Protein AF-A0A2D4K6F0-F1 (afdb_monomer_lite)

Structure (mmCIF, N/CA/C/O backbone):
data_AF-A0A2D4K6F0-F1
#
_entry.id   AF-A0A2D4K6F0-F1
#
loop_
_atom_site.group_PDB
_atom_site.id
_atom_site.type_symbol
_atom_site.label_atom_id
_atom_site.label_alt_id
_atom_site.label_comp_id
_atom_site.label_asym_id
_atom_site.label_entity_id
_atom_site.label_seq_id
_atom_site.pdbx_PDB_ins_code
_atom_site.Cartn_x
_atom_site.Cartn_y
_atom_site.Cartn_z
_atom_site.occupancy
_atom_site.B_iso_or_equiv
_atom_site.auth_seq_id
_atom_site.auth_comp_id
_atom_site.auth_asym_id
_atom_site.auth_atom_id
_atom_site.pdbx_PDB_model_num
ATOM 1 N N . VAL A 1 1 ? 2.162 -0.860 9.919 1.00 92.50 1 VAL A N 1
ATOM 2 C CA . VAL A 1 1 ? 1.356 0.345 10.203 1.00 92.50 1 VAL A CA 1
ATOM 3 C C . VAL A 1 1 ? 1.528 0.659 11.670 1.00 92.50 1 VAL A C 1
ATOM 5 O O . VAL A 1 1 ? 1.716 -0.270 12.451 1.00 92.50 1 VAL A O 1
ATOM 8 N N . TRP A 1 2 ? 1.630 1.941 11.990 1.00 92.88 2 TRP A N 1
ATOM 9 C CA . TRP A 1 2 ? 1.910 2.408 13.336 1.00 92.88 2 TRP A CA 1
ATOM 10 C C . TRP A 1 2 ? 0.929 3.509 13.682 1.00 92.88 2 TRP A C 1
ATOM 12 O O . TRP A 1 2 ? 0.743 4.424 12.878 1.00 92.88 2 TRP A O 1
ATOM 22 N N . ASP A 1 3 ? 0.401 3.441 14.893 1.00 90.69 3 ASP A N 1
ATOM 23 C CA . ASP A 1 3 ? -0.512 4.434 15.431 1.00 90.69 3 ASP A CA 1
ATOM 24 C C . ASP A 1 3 ? 0.196 5.166 16.564 1.00 90.69 3 ASP A C 1
ATOM 26 O O . ASP A 1 3 ? 1.014 4.590 17.290 1.00 90.69 3 ASP A O 1
ATOM 30 N N . LYS A 1 4 ? -0.099 6.456 16.699 1.00 92.31 4 LYS A N 1
ATOM 31 C CA . LYS A 1 4 ? 0.453 7.286 17.763 1.00 92.31 4 LYS A CA 1
ATOM 32 C C . LYS A 1 4 ? -0.571 7.391 18.889 1.00 92.31 4 LYS A C 1
ATOM 34 O O . LYS A 1 4 ? -1.659 7.917 18.670 1.00 92.31 4 LYS A O 1
ATOM 39 N N . GLY A 1 5 ? -0.219 6.887 20.068 1.00 90.44 5 GLY A N 1
ATOM 40 C CA . GLY A 1 5 ? -1.046 6.968 21.268 1.00 90.44 5 GLY A CA 1
ATOM 41 C C . GLY A 1 5 ? -1.174 8.398 21.800 1.00 90.44 5 GLY A C 1
ATOM 42 O O . GLY A 1 5 ? -0.407 9.292 21.434 1.00 90.44 5 GLY A O 1
ATOM 43 N N . GLU A 1 6 ? -2.126 8.614 22.710 1.00 92.25 6 GLU A N 1
ATOM 44 C CA . GLU A 1 6 ? -2.353 9.918 23.361 1.00 92.25 6 GLU A CA 1
ATOM 45 C C . GLU A 1 6 ? -1.139 10.393 24.174 1.00 92.25 6 GLU A C 1
ATOM 47 O O . GLU A 1 6 ? -0.868 11.588 24.265 1.00 92.25 6 GLU A O 1
ATOM 52 N N . ASN A 1 7 ? -0.358 9.450 24.708 1.00 93.38 7 ASN A N 1
ATOM 53 C CA . ASN A 1 7 ? 0.916 9.698 25.388 1.00 93.38 7 ASN A CA 1
ATOM 54 C C . ASN A 1 7 ? 2.061 10.083 24.425 1.00 93.38 7 ASN A C 1
ATOM 56 O O . ASN A 1 7 ? 3.162 10.405 24.867 1.00 93.38 7 ASN A O 1
ATOM 60 N N . GLY A 1 8 ? 1.814 10.049 23.114 1.00 94.50 8 GLY A N 1
ATOM 61 C CA . GLY A 1 8 ? 2.782 10.344 22.066 1.00 94.50 8 GLY A CA 1
ATOM 62 C C . GLY A 1 8 ? 3.673 9.171 21.659 1.00 94.50 8 GLY A C 1
ATOM 63 O O . GLY A 1 8 ? 4.510 9.353 20.770 1.00 94.50 8 GLY A O 1
ATOM 64 N N . GLU A 1 9 ? 3.494 7.993 22.256 1.00 95.06 9 GLU A N 1
ATOM 65 C CA . GLU A 1 9 ? 4.235 6.783 21.904 1.00 95.06 9 GLU A CA 1
ATOM 66 C C . GLU A 1 9 ? 3.696 6.149 20.618 1.00 95.06 9 GLU A C 1
ATOM 68 O O . GLU A 1 9 ? 2.516 6.259 20.286 1.00 95.06 9 GLU A O 1
ATOM 73 N N . TRP A 1 10 ? 4.579 5.487 19.870 1.00 93.75 10 TRP A N 1
ATOM 74 C CA . TRP A 1 10 ? 4.216 4.772 18.650 1.00 93.75 10 TRP A CA 1
ATOM 75 C C . TRP A 1 10 ? 4.001 3.290 18.942 1.00 93.75 10 TRP A C 1
ATOM 77 O O . TRP A 1 10 ? 4.884 2.626 19.488 1.00 93.75 10 TRP A O 1
ATOM 87 N N . HIS A 1 11 ? 2.870 2.752 18.496 1.00 90.00 11 HIS A N 1
ATOM 88 C CA . HIS A 1 11 ? 2.538 1.336 18.620 1.00 90.00 11 HIS A CA 1
ATOM 89 C C . HIS A 1 11 ? 2.362 0.706 17.240 1.00 90.00 11 HIS A C 1
ATOM 91 O O . HIS A 1 11 ? 1.684 1.255 16.374 1.00 90.00 11 HIS A O 1
ATOM 97 N N . CYS A 1 12 ? 2.995 -0.447 17.019 1.00 90.00 12 CYS A N 1
ATOM 98 C CA . CYS A 1 12 ? 2.862 -1.182 15.765 1.00 90.00 12 CYS A CA 1
ATOM 99 C C . CYS A 1 12 ? 1.505 -1.886 15.742 1.00 90.00 12 CYS A C 1
ATOM 101 O O . CYS A 1 12 ? 1.319 -2.891 16.427 1.00 90.00 12 CYS A O 1
ATOM 103 N N . THR A 1 13 ? 0.578 -1.363 14.945 1.00 90.12 13 THR A N 1
ATOM 104 C CA . THR A 1 13 ? -0.788 -1.879 14.813 1.00 90.12 13 THR A CA 1
ATOM 105 C C . THR A 1 13 ? -0.918 -2.929 13.726 1.00 90.12 13 THR A C 1
ATOM 107 O O . THR A 1 13 ? -1.863 -3.699 13.734 1.00 90.12 13 THR A O 1
ATOM 110 N N . ALA A 1 14 ? 0.021 -3.036 12.788 1.00 90.38 14 ALA A N 1
ATOM 111 C CA . ALA A 1 14 ? 0.004 -4.145 11.837 1.00 90.38 14 ALA A CA 1
ATOM 112 C C . ALA A 1 14 ? 1.367 -4.371 11.183 1.00 90.38 14 ALA A C 1
ATOM 114 O O . ALA A 1 14 ? 2.050 -3.424 10.781 1.00 90.38 14 ALA A O 1
ATOM 115 N N . SER A 1 15 ? 1.730 -5.640 11.004 1.00 91.94 15 SER A N 1
ATOM 116 C CA . SER A 1 15 ? 2.907 -6.070 10.248 1.00 91.94 15 SER A CA 1
ATOM 117 C C . SER A 1 15 ? 2.572 -7.343 9.481 1.00 91.94 15 SER A C 1
ATOM 119 O O . SER A 1 15 ? 2.160 -8.337 10.074 1.00 91.94 15 SER A O 1
ATOM 121 N N . TRP A 1 16 ? 2.717 -7.315 8.157 1.00 93.31 16 TRP A N 1
ATOM 122 C CA . TRP A 1 16 ? 2.394 -8.458 7.310 1.00 93.31 16 TRP A CA 1
ATOM 123 C C . TRP A 1 16 ? 3.276 -8.510 6.064 1.00 93.31 16 TRP A C 1
ATOM 125 O O . TRP A 1 16 ? 3.876 -7.518 5.647 1.00 93.31 16 TRP A O 1
ATOM 135 N N . LYS A 1 17 ? 3.348 -9.695 5.450 1.00 94.00 17 LYS A N 1
ATOM 136 C CA . LYS A 1 17 ? 4.049 -9.904 4.181 1.00 94.00 17 LYS A CA 1
ATOM 137 C C . LYS A 1 17 ? 3.155 -9.465 3.021 1.00 94.00 17 LYS A C 1
ATOM 139 O O . LYS A 1 17 ? 2.100 -10.050 2.791 1.00 94.00 17 LYS A O 1
ATOM 144 N N . THR A 1 18 ? 3.591 -8.456 2.274 1.00 95.06 18 THR A N 1
ATOM 145 C CA . THR A 1 18 ? 2.814 -7.853 1.178 1.00 95.06 18 THR A CA 1
ATOM 146 C C . THR A 1 18 ? 3.160 -8.434 -0.197 1.00 95.06 18 THR A C 1
ATOM 148 O O . THR A 1 18 ? 2.258 -8.735 -0.983 1.00 95.06 18 THR A O 1
ATOM 151 N N . HIS A 1 19 ? 4.457 -8.617 -0.452 1.00 97.06 19 HIS A N 1
ATOM 152 C CA . HIS A 1 19 ? 5.061 -8.894 -1.758 1.00 97.06 19 HIS A CA 1
ATOM 153 C C . HIS A 1 19 ? 6.071 -10.054 -1.690 1.00 97.06 19 HIS A C 1
ATOM 155 O O . HIS A 1 19 ? 6.538 -10.429 -0.607 1.00 97.06 19 HIS A O 1
ATOM 161 N N . SER A 1 20 ? 6.416 -10.641 -2.842 1.00 96.62 20 SER A N 1
ATOM 162 C CA . SER A 1 20 ? 7.467 -11.674 -2.932 1.00 96.62 20 SER A CA 1
ATOM 163 C C . SER A 1 20 ? 8.868 -11.092 -3.135 1.00 96.62 20 SER A C 1
ATOM 165 O O . SER A 1 20 ? 9.849 -11.820 -3.013 1.00 96.62 20 SER A O 1
ATOM 167 N N . GLY A 1 21 ? 8.961 -9.795 -3.439 1.00 96.19 21 GLY A N 1
ATOM 168 C CA . GLY A 1 21 ? 10.207 -9.043 -3.570 1.00 96.19 21 GLY A CA 1
ATOM 169 C C . GLY A 1 21 ? 10.212 -7.769 -2.726 1.0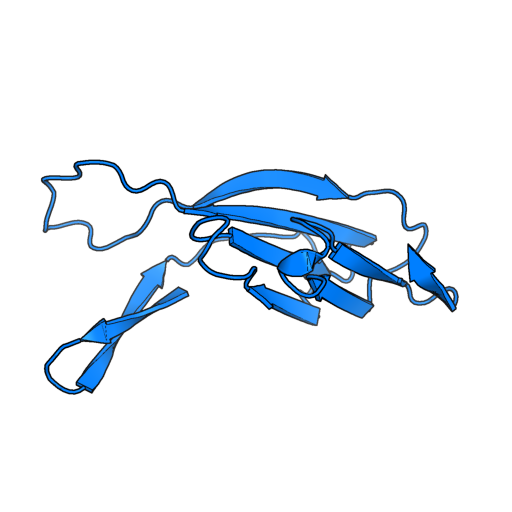0 96.19 21 GLY A C 1
ATOM 170 O O . GLY A 1 21 ? 9.211 -7.421 -2.093 1.00 96.19 21 GLY A O 1
ATOM 171 N N . SER A 1 22 ? 11.341 -7.059 -2.739 1.00 97.31 22 SER A N 1
ATOM 172 C CA . SER A 1 22 ? 11.526 -5.810 -1.993 1.00 97.31 22 SER A CA 1
ATOM 173 C C . SER A 1 22 ? 10.450 -4.781 -2.327 1.00 97.31 22 SER A C 1
ATOM 175 O O . SER A 1 22 ? 10.243 -4.449 -3.493 1.00 97.31 22 SER A O 1
ATOM 177 N N . VAL A 1 23 ? 9.791 -4.260 -1.294 1.00 97.81 23 VAL A N 1
ATOM 178 C CA . VAL A 1 23 ? 8.840 -3.151 -1.414 1.00 97.81 23 VAL A CA 1
ATOM 179 C C . VAL A 1 23 ? 9.630 -1.856 -1.544 1.00 97.81 23 VAL A C 1
ATOM 181 O O . VAL A 1 23 ? 10.502 -1.578 -0.722 1.00 97.81 23 VAL A O 1
ATOM 184 N N . TRP A 1 24 ? 9.344 -1.070 -2.574 1.00 96.62 24 TRP A N 1
ATOM 185 C CA . TRP A 1 24 ? 10.092 0.156 -2.865 1.00 96.62 24 TRP A CA 1
ATOM 186 C C . TRP A 1 24 ? 9.345 1.419 -2.455 1.00 96.62 24 TRP A C 1
ATOM 188 O O . TRP A 1 24 ? 9.965 2.392 -2.009 1.00 96.62 24 TRP A O 1
ATOM 198 N N . ARG A 1 25 ? 8.015 1.411 -2.569 1.00 98.00 25 ARG A N 1
ATOM 199 C CA . ARG A 1 25 ? 7.167 2.539 -2.179 1.00 98.00 25 ARG A CA 1
ATOM 200 C C . ARG A 1 25 ? 5.887 2.067 -1.518 1.00 98.00 25 ARG A C 1
ATOM 202 O O . ARG A 1 25 ? 5.360 0.999 -1.825 1.00 98.00 25 ARG A O 1
ATOM 209 N N . VAL A 1 26 ? 5.405 2.919 -0.621 1.00 98.00 26 VAL A N 1
ATOM 210 C CA . VAL A 1 26 ? 4.084 2.849 -0.005 1.00 98.00 26 VAL A CA 1
ATOM 211 C C . VAL A 1 26 ? 3.459 4.240 -0.035 1.00 98.00 26 VAL A C 1
ATOM 213 O O . VAL A 1 26 ? 4.170 5.245 0.046 1.00 98.00 26 VAL A O 1
ATOM 216 N N . THR A 1 27 ? 2.144 4.318 -0.179 1.00 98.25 27 THR A N 1
ATOM 217 C CA . THR A 1 27 ? 1.408 5.586 -0.204 1.00 98.25 27 THR A CA 1
ATOM 218 C C . THR A 1 27 ? 0.016 5.390 0.377 1.00 98.25 27 THR A C 1
ATOM 220 O O . THR A 1 27 ? -0.589 4.335 0.201 1.00 98.25 27 THR A O 1
ATOM 223 N N . TRP A 1 28 ? -0.474 6.399 1.087 1.00 98.00 28 TRP A N 1
ATOM 224 C CA . TRP A 1 28 ? -1.820 6.420 1.644 1.00 98.00 28 TRP A CA 1
ATOM 225 C C . TRP A 1 28 ? -2.759 7.152 0.697 1.00 98.00 28 TRP A C 1
ATOM 227 O O . TRP A 1 28 ? -2.380 8.173 0.115 1.00 98.00 28 TRP A O 1
ATOM 237 N N . ALA A 1 29 ? -3.975 6.637 0.551 1.00 98.12 29 ALA A N 1
ATOM 238 C CA . ALA A 1 29 ? -5.037 7.371 -0.113 1.00 98.12 29 ALA A CA 1
ATOM 239 C C . ALA A 1 29 ? -5.519 8.521 0.779 1.00 98.12 29 ALA A C 1
ATOM 241 O O . ALA A 1 29 ? -5.245 8.577 1.980 1.00 98.12 29 ALA A O 1
ATOM 242 N N . HIS A 1 30 ? -6.271 9.443 0.185 1.00 97.88 30 HIS A N 1
ATOM 243 C CA . HIS A 1 30 ? -6.946 10.465 0.969 1.00 97.88 30 HIS A CA 1
ATOM 244 C C . HIS A 1 30 ? -7.978 9.813 1.924 1.00 97.88 30 HIS A C 1
ATOM 246 O O . HIS A 1 30 ? -8.725 8.948 1.465 1.00 97.88 30 HIS A O 1
ATOM 252 N N . PRO A 1 31 ? -8.095 10.250 3.198 1.00 95.62 31 PRO A N 1
ATOM 253 C CA . PRO A 1 31 ? -8.960 9.607 4.203 1.00 95.62 31 PRO A CA 1
ATOM 254 C C . PRO A 1 31 ? -10.452 9.531 3.849 1.00 95.62 31 PRO A C 1
ATOM 256 O O . PRO A 1 31 ? -11.180 8.714 4.396 1.00 95.62 31 PRO A O 1
ATOM 259 N N . GLU A 1 32 ? -10.914 10.374 2.923 1.00 95.88 32 GLU A N 1
ATOM 260 C CA . GLU A 1 32 ? -12.286 10.349 2.383 1.00 95.88 32 GLU A CA 1
ATOM 261 C C . GLU A 1 32 ? -12.629 9.021 1.687 1.00 95.88 32 GLU A C 1
ATOM 263 O O . GLU A 1 32 ? -13.795 8.650 1.616 1.00 95.88 32 GLU A O 1
ATOM 268 N N . PHE A 1 33 ? -11.616 8.280 1.227 1.00 95.38 33 PHE A N 1
ATOM 269 C CA . PHE A 1 33 ? -11.767 6.939 0.657 1.00 95.38 33 PHE A CA 1
ATOM 270 C C . PHE A 1 33 ? -11.558 5.819 1.690 1.00 95.38 33 PHE A C 1
ATOM 272 O O . PHE A 1 33 ? -11.480 4.651 1.318 1.00 95.38 33 PHE A O 1
ATOM 279 N N . GLY A 1 34 ? -11.449 6.165 2.976 1.00 93.25 34 GLY A N 1
ATOM 280 C CA . GLY A 1 34 ? -11.134 5.242 4.063 1.00 93.25 34 GLY A CA 1
ATOM 281 C C . GLY A 1 34 ? -9.632 5.031 4.276 1.00 93.25 34 GLY A C 1
ATOM 282 O O . GLY A 1 34 ? -8.784 5.723 3.705 1.00 93.25 34 GLY A O 1
ATOM 283 N N . GLN A 1 35 ? -9.296 4.058 5.125 1.00 94.75 35 GLN A N 1
ATOM 284 C CA . GLN A 1 35 ? -7.913 3.666 5.401 1.00 94.75 35 GLN A CA 1
ATOM 285 C C . GLN A 1 35 ? -7.393 2.742 4.303 1.00 94.75 35 GLN A C 1
ATOM 287 O O . GLN A 1 35 ? -7.417 1.516 4.413 1.00 94.75 35 GLN A O 1
ATOM 292 N N . VAL A 1 36 ? -6.938 3.365 3.218 1.00 97.06 36 VAL A N 1
ATOM 293 C CA . VAL A 1 36 ? -6.414 2.671 2.044 1.00 97.06 36 VAL A CA 1
ATOM 294 C C . VAL A 1 36 ? -4.932 2.979 1.871 1.00 97.06 36 VAL A C 1
ATOM 296 O O . VAL A 1 36 ? -4.505 4.136 1.885 1.00 97.06 36 VAL A O 1
ATOM 299 N N . LEU A 1 37 ? -4.146 1.928 1.655 1.00 97.56 37 LEU A N 1
ATOM 300 C CA . LEU A 1 37 ? -2.715 1.994 1.399 1.00 97.56 37 LEU A CA 1
ATOM 301 C C . LEU A 1 37 ? -2.383 1.241 0.113 1.00 97.56 37 LEU A C 1
ATOM 303 O O . LEU A 1 37 ? -2.866 0.137 -0.117 1.00 97.56 37 LEU A O 1
ATOM 307 N N . ALA A 1 38 ? -1.514 1.811 -0.712 1.00 98.25 38 ALA A N 1
ATOM 308 C CA . ALA A 1 38 ? -0.923 1.125 -1.849 1.00 98.25 38 ALA A CA 1
ATOM 309 C C . ALA A 1 38 ? 0.564 0.859 -1.605 1.00 98.25 38 ALA A C 1
ATOM 311 O O . ALA A 1 38 ? 1.257 1.667 -0.985 1.00 98.25 38 ALA A O 1
ATOM 312 N N . SER A 1 39 ? 1.056 -0.265 -2.114 1.00 98.31 39 SER A N 1
ATOM 313 C CA . SER A 1 39 ? 2.467 -0.655 -2.091 1.00 98.31 39 SER A CA 1
ATOM 314 C C . SER A 1 39 ? 2.920 -1.098 -3.477 1.00 98.31 39 SER A C 1
ATOM 316 O O . SER A 1 39 ? 2.117 -1.645 -4.226 1.00 98.31 39 SER A O 1
ATOM 318 N N . CYS A 1 40 ? 4.193 -0.901 -3.823 1.00 97.88 40 CYS A N 1
ATOM 319 C CA . CYS A 1 40 ? 4.778 -1.427 -5.059 1.00 97.88 40 CYS A CA 1
ATOM 320 C C . CYS A 1 40 ? 6.130 -2.104 -4.815 1.00 97.88 40 CYS A C 1
ATOM 322 O O . CYS A 1 40 ? 6.822 -1.801 -3.834 1.00 97.88 40 CYS A O 1
ATOM 324 N N . SER A 1 41 ? 6.497 -3.047 -5.685 1.00 98.12 41 SER A N 1
ATOM 325 C CA . SER A 1 41 ? 7.617 -3.953 -5.430 1.00 98.12 41 SER A CA 1
ATOM 326 C C . SER A 1 41 ? 8.451 -4.300 -6.665 1.00 98.12 41 SER A C 1
ATOM 328 O O . SER A 1 41 ? 8.025 -4.212 -7.824 1.00 98.12 41 SER A O 1
ATOM 330 N N . PHE A 1 42 ? 9.664 -4.779 -6.377 1.00 97.56 42 PHE A N 1
ATOM 331 C CA . PHE A 1 42 ? 10.537 -5.462 -7.323 1.00 97.56 42 PHE A CA 1
ATOM 332 C C . PHE A 1 42 ? 9.854 -6.646 -8.025 1.00 97.56 42 PHE A C 1
ATOM 334 O O . PHE A 1 42 ? 10.192 -6.944 -9.172 1.00 97.56 42 PHE A O 1
ATOM 341 N N . ASP A 1 43 ? 8.865 -7.277 -7.379 1.00 96.75 43 ASP A N 1
ATOM 342 C CA . ASP A 1 43 ? 8.097 -8.405 -7.927 1.00 96.75 43 ASP A CA 1
ATOM 343 C C . ASP A 1 43 ? 7.174 -8.051 -9.109 1.00 96.75 43 ASP A C 1
ATOM 345 O O . ASP A 1 43 ? 6.485 -8.932 -9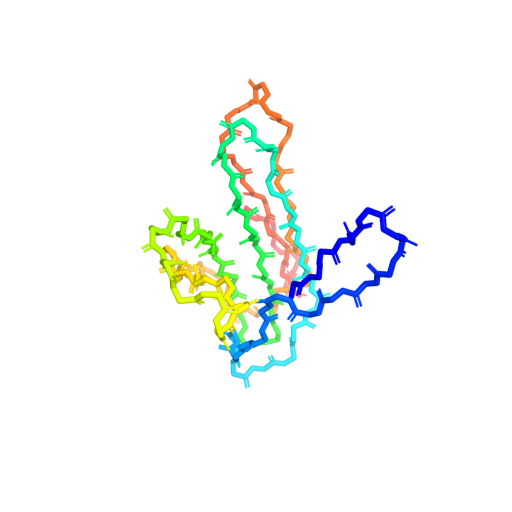.625 1.00 96.75 43 ASP A O 1
ATOM 349 N N . ARG A 1 44 ? 7.245 -6.798 -9.588 1.00 96.69 44 ARG A N 1
ATOM 350 C CA . ARG A 1 44 ? 6.512 -6.243 -10.738 1.00 96.69 44 ARG A CA 1
ATOM 351 C C . ARG A 1 44 ? 5.042 -5.958 -10.461 1.00 96.69 44 ARG A C 1
ATOM 353 O O . ARG A 1 44 ? 4.292 -5.693 -11.395 1.00 96.69 44 ARG A O 1
ATOM 360 N N . THR A 1 45 ? 4.636 -5.970 -9.196 1.00 97.19 45 THR A N 1
ATOM 361 C CA . THR A 1 45 ? 3.254 -5.697 -8.813 1.00 97.19 45 THR A CA 1
ATOM 362 C C . THR A 1 45 ? 3.129 -4.445 -7.957 1.00 97.19 45 THR A C 1
ATOM 364 O O . THR A 1 45 ? 4.056 -4.044 -7.242 1.00 97.19 45 THR A O 1
ATOM 367 N N . ALA A 1 46 ? 1.944 -3.843 -8.01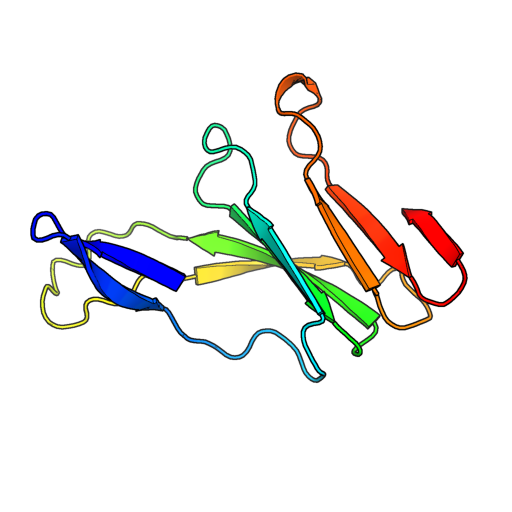1 1.00 97.44 46 ALA A N 1
ATOM 368 C CA . ALA A 1 46 ? 1.459 -2.956 -6.967 1.00 97.44 46 ALA A CA 1
ATOM 369 C C . ALA A 1 46 ? 0.225 -3.582 -6.311 1.00 97.44 46 ALA A C 1
ATOM 371 O O . ALA A 1 46 ? -0.544 -4.276 -6.966 1.00 97.44 46 ALA A O 1
ATOM 372 N N . ALA A 1 47 ? 0.030 -3.374 -5.017 1.00 97.88 47 ALA A N 1
ATOM 373 C CA . ALA A 1 47 ? -1.103 -3.914 -4.278 1.00 97.88 47 ALA A CA 1
ATOM 374 C C . ALA A 1 47 ? -1.817 -2.795 -3.528 1.00 97.88 47 ALA A C 1
ATOM 376 O O . ALA A 1 47 ? -1.165 -1.897 -2.997 1.00 97.88 47 ALA A O 1
ATOM 377 N N . VAL A 1 48 ? -3.145 -2.872 -3.478 1.00 98.12 48 VAL A N 1
ATOM 378 C CA . VAL A 1 48 ? -3.988 -1.963 -2.694 1.00 98.12 48 VAL A CA 1
ATOM 379 C C . VAL A 1 48 ? -4.560 -2.730 -1.513 1.00 98.12 48 VAL A C 1
ATOM 381 O O . VAL A 1 48 ? -5.086 -3.837 -1.665 1.00 98.12 48 VAL A O 1
ATOM 384 N N . TRP A 1 49 ? -4.447 -2.124 -0.343 1.00 97.69 49 TRP A N 1
ATOM 385 C CA . TRP A 1 49 ? -4.826 -2.667 0.947 1.00 97.69 49 TRP A CA 1
ATOM 386 C C . TRP A 1 49 ? -5.826 -1.732 1.605 1.00 97.69 49 TRP A C 1
ATOM 388 O O . TRP A 1 49 ? -5.669 -0.516 1.535 1.00 97.69 49 TRP A O 1
ATOM 398 N N . GLU A 1 50 ? -6.822 -2.307 2.260 1.00 95.81 50 GLU A N 1
ATOM 399 C CA . GLU A 1 50 ? -7.801 -1.574 3.052 1.00 95.81 50 GLU A CA 1
ATOM 400 C C . GLU A 1 50 ? -7.817 -2.140 4.464 1.00 95.81 50 GLU A C 1
ATOM 402 O O . GLU A 1 50 ? -7.809 -3.362 4.654 1.00 95.81 50 GLU A O 1
ATOM 407 N N . GLU A 1 51 ? -7.826 -1.255 5.447 1.00 93.69 51 GLU A N 1
ATOM 408 C CA . GLU A 1 51 ? -8.028 -1.642 6.831 1.00 93.69 51 GLU A CA 1
ATOM 409 C C . GLU A 1 51 ? -9.511 -1.936 7.083 1.00 93.69 51 GLU A C 1
ATOM 411 O O . GLU A 1 51 ? -10.384 -1.108 6.826 1.00 93.69 51 GLU A O 1
ATOM 416 N N . ILE A 1 52 ? -9.800 -3.123 7.611 1.00 88.25 52 ILE A N 1
ATOM 417 C CA . ILE A 1 52 ? -11.138 -3.489 8.060 1.00 88.25 52 ILE A CA 1
ATOM 418 C C . ILE A 1 52 ? -11.236 -3.181 9.547 1.00 88.25 52 ILE A C 1
ATOM 420 O O . ILE A 1 52 ? -10.690 -3.905 10.383 1.00 88.25 52 ILE A O 1
ATOM 424 N N . VAL A 1 53 ? -11.977 -2.125 9.870 1.00 72.44 53 VAL A N 1
ATOM 425 C CA . VAL A 1 53 ? -12.355 -1.807 11.247 1.00 72.44 53 VAL A CA 1
ATOM 426 C C . VAL A 1 53 ? -13.515 -2.723 11.638 1.00 72.44 53 VAL A C 1
ATOM 428 O O . VAL A 1 53 ? -14.678 -2.432 11.378 1.00 72.44 53 VAL A O 1
ATOM 431 N N . GLY A 1 54 ? -13.192 -3.888 12.196 1.00 62.66 54 GLY A N 1
ATOM 432 C CA . GLY A 1 54 ? -14.166 -4.758 12.853 1.00 62.66 54 GLY A CA 1
ATOM 433 C C . GLY A 1 54 ? -14.246 -4.462 14.349 1.00 62.66 54 GLY A C 1
ATOM 434 O O . GLY A 1 54 ? -13.263 -4.026 14.943 1.00 62.66 54 GLY A O 1
ATOM 435 N N . GLU A 1 55 ? -15.396 -4.752 14.965 1.00 49.66 55 GLU A N 1
ATOM 436 C CA . GLU A 1 55 ? -15.610 -4.773 16.421 1.00 49.66 55 GLU A CA 1
ATOM 437 C C . GLU A 1 55 ? -14.783 -5.886 17.092 1.00 49.66 55 GLU A C 1
ATOM 439 O O . GLU A 1 55 ? -15.312 -6.797 17.734 1.00 49.66 55 GLU A O 1
ATOM 444 N N . SER A 1 56 ? -13.460 -5.879 16.952 1.00 50.81 56 SER A N 1
ATOM 445 C CA . SER A 1 56 ? -12.625 -6.687 17.825 1.00 50.81 56 SER A CA 1
ATOM 446 C C . SER A 1 56 ? -12.693 -6.061 19.216 1.00 50.81 56 SER A C 1
ATOM 448 O O . SER A 1 56 ? -11.856 -5.250 19.601 1.00 50.81 56 SER A O 1
ATOM 450 N N . ASN A 1 57 ? -13.688 -6.497 19.994 1.00 49.25 57 ASN A N 1
ATOM 451 C CA . ASN A 1 57 ? -13.747 -6.372 21.455 1.00 49.25 57 ASN A CA 1
ATOM 452 C C . ASN A 1 57 ? -12.511 -6.999 22.136 1.00 49.25 57 ASN A C 1
ATOM 454 O O . ASN A 1 57 ? -12.315 -6.885 23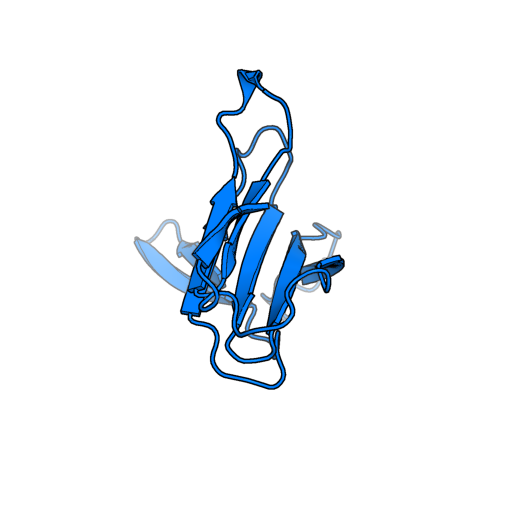.345 1.00 49.25 57 ASN A O 1
ATOM 458 N N . ASP A 1 58 ? -11.665 -7.663 21.351 1.00 50.28 58 ASP A N 1
ATOM 459 C CA . ASP A 1 58 ? -10.408 -8.248 21.754 1.00 50.28 58 ASP A CA 1
ATOM 460 C C . ASP A 1 58 ? -9.305 -7.180 21.849 1.00 50.28 58 ASP A C 1
ATOM 462 O O . ASP A 1 58 ? -8.370 -7.109 21.046 1.00 50.28 58 ASP A O 1
ATOM 466 N N . LYS A 1 59 ? -9.403 -6.352 22.897 1.00 51.00 59 LYS A N 1
ATOM 467 C CA . LYS A 1 59 ? -8.345 -5.427 23.348 1.00 51.00 59 LYS A CA 1
ATOM 468 C C . LYS A 1 59 ? -6.988 -6.117 23.569 1.00 51.00 59 LYS A C 1
ATOM 470 O O . LYS A 1 59 ? -5.991 -5.430 23.762 1.00 51.00 59 LYS A O 1
ATOM 475 N N . LEU A 1 60 ? -6.934 -7.453 23.547 1.00 47.78 60 LEU A N 1
ATOM 476 C CA . LEU A 1 60 ? -5.709 -8.235 23.679 1.00 47.78 60 LEU A CA 1
ATOM 477 C C . LEU A 1 60 ? -4.929 -8.421 22.376 1.00 47.78 60 LEU A C 1
ATOM 479 O O . LEU A 1 60 ? -3.768 -8.824 22.451 1.00 47.78 60 LEU A O 1
ATOM 483 N N . ARG A 1 61 ? -5.504 -8.141 21.196 1.00 52.41 61 ARG A N 1
ATOM 484 C CA . ARG A 1 61 ? -4.775 -8.351 19.934 1.00 52.41 61 ARG A CA 1
ATOM 485 C C . ARG A 1 61 ? -4.194 -7.107 19.297 1.00 52.41 61 ARG A C 1
ATOM 487 O O . ARG A 1 61 ? -3.231 -7.281 18.564 1.00 52.41 61 ARG A O 1
ATOM 494 N N . GLY A 1 62 ? -4.691 -5.902 19.591 1.00 55.91 62 GLY A N 1
ATOM 495 C CA . GLY A 1 62 ? -4.072 -4.619 19.203 1.00 55.91 62 GLY A CA 1
ATOM 496 C C . GLY A 1 62 ? -3.690 -4.463 17.721 1.00 55.91 62 GLY A C 1
ATOM 497 O O . GLY A 1 62 ? -2.984 -3.518 17.380 1.00 55.91 62 GLY A O 1
ATOM 498 N N . GLN A 1 63 ? -4.104 -5.399 16.860 1.00 63.16 63 GLN A N 1
ATOM 499 C CA . GLN A 1 63 ? -3.642 -5.508 15.491 1.00 63.16 63 GLN A CA 1
ATOM 500 C C . GLN A 1 63 ? -4.790 -5.255 14.529 1.00 63.16 63 GLN A C 1
ATOM 502 O O . GLN A 1 63 ? -5.746 -6.028 14.460 1.00 63.16 63 GLN A O 1
ATOM 507 N N . SER A 1 64 ? -4.654 -4.176 13.773 1.00 72.31 64 SER A N 1
ATOM 508 C CA . SER A 1 64 ? -5.526 -3.818 12.671 1.00 72.31 64 SER A CA 1
ATOM 509 C C . SER A 1 64 ? -5.482 -4.873 11.571 1.00 72.31 64 SER A C 1
ATOM 511 O O . SER A 1 64 ? -4.409 -5.322 11.151 1.00 72.31 64 SER A O 1
ATOM 513 N N . HIS A 1 65 ? -6.652 -5.253 11.060 1.00 85.62 65 HIS A N 1
ATOM 514 C CA . HIS A 1 65 ? -6.760 -6.246 9.998 1.00 85.62 65 HIS A CA 1
ATOM 515 C C . HIS A 1 65 ? -6.736 -5.578 8.620 1.00 85.62 65 HIS A C 1
ATOM 517 O O . HIS A 1 65 ? -7.674 -4.884 8.236 1.00 85.62 65 HIS A O 1
ATOM 523 N N . TRP A 1 66 ? -5.670 -5.820 7.858 1.00 93.06 66 TRP A N 1
ATOM 524 C CA . TRP A 1 66 ? -5.482 -5.273 6.514 1.00 93.06 66 TRP A CA 1
ATOM 525 C C . TRP A 1 66 ? -5.811 -6.313 5.445 1.00 93.06 66 TRP A C 1
ATOM 527 O O . TRP A 1 66 ? -5.188 -7.373 5.374 1.00 93.06 66 TRP A O 1
ATOM 537 N N . VAL A 1 67 ? -6.767 -5.995 4.573 1.00 94.44 67 VAL A N 1
ATOM 538 C CA . VAL A 1 67 ? -7.211 -6.870 3.484 1.00 94.44 67 VAL A CA 1
ATOM 539 C C . VAL A 1 67 ? -6.669 -6.365 2.156 1.00 94.44 67 VAL A C 1
ATOM 541 O O . VAL A 1 67 ? -6.813 -5.195 1.806 1.00 94.44 67 VAL A O 1
ATOM 544 N N . LYS A 1 68 ? -6.071 -7.268 1.375 1.00 96.31 68 LYS A N 1
ATOM 545 C CA . LYS A 1 68 ? -5.669 -6.983 -0.005 1.00 96.31 68 LYS A CA 1
ATOM 546 C C . LYS A 1 68 ? -6.919 -6.873 -0.879 1.00 96.31 68 LYS A C 1
ATOM 548 O O . LYS A 1 68 ? -7.603 -7.871 -1.089 1.00 96.31 68 LYS A O 1
ATOM 553 N N . ARG A 1 69 ? -7.208 -5.680 -1.398 1.00 96.44 69 ARG A N 1
ATOM 554 C CA . ARG A 1 69 ? -8.357 -5.435 -2.284 1.00 96.44 69 ARG A CA 1
ATOM 555 C C . ARG A 1 69 ? -8.054 -5.777 -3.733 1.00 96.44 69 ARG A C 1
ATOM 557 O O . ARG A 1 69 ? -8.889 -6.369 -4.405 1.00 96.44 69 ARG A O 1
ATOM 564 N N . THR A 1 70 ? -6.861 -5.432 -4.210 1.00 96.56 70 THR A N 1
ATOM 565 C CA . THR A 1 70 ? -6.438 -5.763 -5.574 1.00 96.56 70 THR A CA 1
ATOM 566 C C . THR A 1 70 ? -4.918 -5.839 -5.703 1.00 96.56 70 THR A C 1
ATOM 568 O O . THR A 1 70 ? -4.176 -5.363 -4.839 1.00 96.56 70 THR A O 1
ATOM 571 N N . THR A 1 71 ? -4.458 -6.467 -6.784 1.00 96.94 71 THR A N 1
ATOM 572 C CA . THR A 1 71 ? -3.064 -6.468 -7.237 1.00 96.94 71 THR A CA 1
ATOM 573 C C . THR A 1 71 ? -3.027 -6.033 -8.696 1.00 96.94 71 THR A C 1
ATOM 575 O O . THR A 1 71 ? -3.670 -6.642 -9.544 1.00 96.94 71 THR A O 1
ATOM 578 N N . LEU A 1 72 ? -2.256 -4.992 -8.975 1.00 94.06 72 LEU A N 1
ATOM 579 C CA . LEU A 1 72 ? -1.965 -4.489 -10.307 1.00 94.06 72 LEU A CA 1
ATOM 580 C C . LEU A 1 72 ? -0.744 -5.234 -10.843 1.00 94.06 72 LEU A C 1
ATOM 582 O O . LEU A 1 72 ? 0.326 -5.201 -10.229 1.00 94.06 72 LEU A O 1
ATOM 586 N N . VAL A 1 73 ? -0.921 -5.922 -11.969 1.00 92.00 73 VAL A N 1
ATOM 587 C CA . VAL A 1 73 ? 0.081 -6.817 -12.578 1.00 92.00 73 VAL A CA 1
ATOM 588 C C . VAL A 1 73 ? 0.447 -6.405 -14.006 1.00 92.00 73 VAL A C 1
ATOM 590 O O . VAL A 1 73 ? 1.109 -7.150 -14.721 1.00 92.00 73 VAL A O 1
ATOM 593 N N . ASP A 1 74 ? 0.035 -5.211 -14.428 1.00 83.12 74 ASP A N 1
ATOM 594 C CA . ASP A 1 74 ? 0.184 -4.741 -15.812 1.00 83.12 74 ASP A CA 1
ATOM 595 C C . ASP A 1 74 ? 1.636 -4.409 -16.189 1.00 83.12 74 ASP A C 1
ATOM 597 O O . ASP A 1 74 ? 1.970 -4.246 -17.370 1.00 83.12 74 ASP A O 1
ATOM 601 N N . SER A 1 75 ? 2.510 -4.281 -15.189 1.00 85.31 75 SER A N 1
ATOM 602 C CA . SER A 1 75 ? 3.921 -3.982 -15.387 1.00 85.31 75 SER A CA 1
ATOM 603 C C . SER A 1 75 ? 4.712 -5.218 -15.813 1.00 85.31 75 SER A C 1
ATOM 605 O O . SER A 1 75 ? 4.668 -6.272 -15.180 1.00 85.31 75 SER A O 1
ATOM 607 N N . ARG A 1 76 ? 5.516 -5.068 -16.870 1.00 87.44 76 ARG A N 1
ATOM 608 C CA . ARG A 1 76 ? 6.429 -6.119 -17.352 1.00 87.44 76 ARG A CA 1
ATOM 609 C C . ARG A 1 76 ? 7.735 -6.164 -16.560 1.00 87.44 76 ARG A C 1
ATOM 611 O O . ARG A 1 76 ? 8.433 -7.175 -16.584 1.00 87.44 76 ARG A O 1
ATOM 618 N N . THR A 1 77 ? 8.049 -5.091 -15.838 1.00 93.81 77 THR A N 1
ATOM 619 C CA . THR A 1 77 ? 9.259 -4.937 -15.022 1.00 93.81 77 THR A CA 1
ATOM 620 C C . THR A 1 77 ? 8.917 -4.472 -13.610 1.00 93.81 77 THR A C 1
ATOM 622 O O . THR A 1 77 ? 7.756 -4.254 -13.271 1.00 93.81 77 THR A O 1
ATOM 625 N N . SER A 1 78 ? 9.921 -4.329 -12.751 1.00 94.88 78 SER A N 1
ATOM 626 C CA . SER A 1 78 ? 9.737 -3.869 -11.372 1.00 94.88 78 SER A CA 1
ATOM 627 C C . SER A 1 78 ? 9.036 -2.508 -11.309 1.00 94.88 78 SER A C 1
ATOM 629 O O . SER A 1 78 ? 9.334 -1.629 -12.120 1.00 94.88 78 SER A O 1
ATOM 631 N N . VAL A 1 79 ? 8.113 -2.343 -10.355 1.00 97.12 79 VAL A N 1
ATOM 632 C CA . VAL A 1 79 ? 7.344 -1.103 -10.169 1.00 97.12 79 VAL A CA 1
ATOM 633 C C . VAL A 1 79 ? 8.056 -0.236 -9.138 1.00 97.12 79 VAL A C 1
ATOM 635 O O . VAL A 1 79 ? 8.122 -0.596 -7.964 1.00 97.12 79 VAL A O 1
ATOM 638 N N . THR A 1 80 ? 8.608 0.887 -9.592 1.00 96.88 80 THR A N 1
ATOM 639 C CA . THR A 1 80 ? 9.487 1.798 -8.842 1.00 96.88 80 THR A CA 1
ATOM 640 C C . THR A 1 80 ? 8.748 2.816 -7.989 1.00 96.88 80 THR A C 1
ATOM 642 O O . THR A 1 80 ? 9.264 3.199 -6.938 1.00 96.88 80 THR A O 1
ATOM 645 N N . ASP A 1 81 ? 7.555 3.243 -8.404 1.00 97.62 81 ASP A N 1
ATOM 646 C CA . ASP A 1 81 ? 6.735 4.163 -7.616 1.00 97.62 81 ASP A CA 1
ATOM 647 C C . ASP A 1 81 ? 5.241 3.898 -7.765 1.00 97.62 81 ASP A C 1
ATOM 649 O O . ASP A 1 81 ? 4.779 3.333 -8.757 1.00 97.62 81 ASP A O 1
ATOM 653 N N . VAL A 1 82 ? 4.505 4.328 -6.743 1.00 97.62 82 VAL A N 1
ATOM 654 C CA . VAL A 1 82 ? 3.049 4.337 -6.681 1.00 97.62 82 VAL A CA 1
ATOM 655 C C . VAL A 1 82 ? 2.578 5.581 -5.925 1.00 97.62 82 VAL A C 1
ATOM 657 O O . VAL A 1 82 ? 3.105 5.917 -4.852 1.00 97.62 82 VAL A O 1
ATOM 660 N N . LYS A 1 83 ? 1.594 6.288 -6.489 1.00 98.19 83 LYS A N 1
ATOM 661 C CA . LYS A 1 83 ? 1.002 7.500 -5.906 1.00 98.19 83 LYS A CA 1
ATOM 662 C C . LYS A 1 83 ? -0.495 7.558 -6.162 1.00 98.19 83 LYS A C 1
ATOM 664 O O . LYS A 1 83 ? -0.929 7.361 -7.290 1.00 98.19 83 LYS A O 1
ATOM 669 N N . PHE A 1 84 ? -1.266 7.875 -5.125 1.00 98.31 84 PHE A N 1
ATOM 670 C CA . PHE A 1 84 ? -2.669 8.244 -5.292 1.00 98.31 84 PHE A CA 1
ATOM 671 C C . PHE A 1 84 ? -2.797 9.647 -5.891 1.00 98.31 84 PHE A C 1
ATOM 673 O O . PHE A 1 84 ? -1.987 10.536 -5.614 1.00 98.31 84 PHE A O 1
ATOM 680 N N . ALA A 1 85 ? -3.831 9.835 -6.704 1.00 97.62 85 ALA A N 1
ATOM 681 C CA . ALA A 1 85 ? -4.221 11.131 -7.229 1.00 97.62 85 ALA A CA 1
ATOM 682 C C . ALA A 1 85 ? -4.846 12.015 -6.129 1.00 97.62 85 ALA A C 1
ATOM 684 O O . ALA A 1 85 ? -5.304 11.514 -5.096 1.00 97.62 85 ALA A O 1
ATOM 685 N N . PRO A 1 86 ? -4.909 13.341 -6.341 1.00 97.56 86 PRO A N 1
ATOM 686 C CA . PRO A 1 86 ? -5.682 14.232 -5.487 1.00 97.56 86 PRO A CA 1
ATOM 687 C C . PRO A 1 86 ? -7.152 13.809 -5.392 1.00 97.56 86 PRO A C 1
ATOM 689 O O . PRO A 1 86 ? -7.767 13.430 -6.386 1.00 97.56 86 PRO A O 1
ATOM 692 N N . LYS A 1 87 ? -7.751 13.974 -4.207 1.00 96.75 87 LYS A N 1
ATOM 693 C CA . LYS A 1 87 ? -9.106 13.480 -3.902 1.00 96.75 87 LYS A CA 1
ATOM 694 C C . LYS A 1 87 ? -10.209 13.934 -4.864 1.00 96.75 87 LYS A C 1
ATOM 696 O O . LYS A 1 87 ? -11.153 13.194 -5.101 1.00 96.75 87 LYS A O 1
ATOM 701 N N . HIS A 1 88 ? -10.089 15.132 -5.438 1.00 96.75 88 HIS A N 1
ATOM 702 C CA . HIS A 1 88 ? -11.092 15.679 -6.355 1.00 96.75 88 HIS A CA 1
ATOM 703 C C . HIS A 1 88 ? -11.127 14.959 -7.715 1.00 96.75 88 HIS A C 1
ATOM 705 O O . HIS A 1 88 ? -12.046 15.191 -8.492 1.00 96.75 88 HIS A O 1
ATOM 711 N N . MET A 1 89 ? -10.148 14.094 -8.005 1.00 97.12 89 MET A N 1
ATOM 712 C CA . MET A 1 89 ? -10.139 13.208 -9.176 1.00 97.12 89 MET A CA 1
ATOM 713 C C . MET A 1 89 ? -10.732 11.821 -8.867 1.00 97.12 89 MET A C 1
ATOM 715 O O . MET A 1 89 ? -10.787 10.968 -9.746 1.00 97.12 89 MET A O 1
ATOM 719 N N . GLY A 1 90 ? -11.174 11.580 -7.628 1.00 96.12 90 GLY A N 1
ATOM 720 C CA . GLY A 1 90 ? -11.603 10.264 -7.158 1.00 96.12 90 GLY A CA 1
ATOM 721 C C . GLY A 1 90 ? -10.439 9.377 -6.703 1.00 96.12 90 GLY A C 1
ATOM 722 O O . GLY A 1 90 ? -9.296 9.822 -6.575 1.00 96.12 90 GLY A O 1
ATOM 723 N N . LEU A 1 91 ? -10.737 8.102 -6.432 1.00 95.88 91 LEU A N 1
ATOM 724 C CA . LEU A 1 91 ? -9.741 7.113 -6.016 1.00 95.88 91 LEU A CA 1
ATOM 725 C C . LEU A 1 91 ? -8.994 6.573 -7.241 1.00 95.88 91 LEU A C 1
ATOM 727 O O . LEU A 1 91 ? -9.293 5.501 -7.762 1.00 95.88 91 LEU A O 1
ATOM 731 N N . MET A 1 92 ? -8.021 7.349 -7.702 1.00 96.81 92 MET A N 1
ATOM 732 C CA . MET A 1 92 ? -7.110 6.970 -8.780 1.00 96.81 92 MET A CA 1
ATOM 733 C C . MET A 1 92 ? -5.693 6.829 -8.233 1.00 96.81 92 MET A C 1
ATOM 735 O O . MET A 1 92 ? -5.318 7.504 -7.273 1.00 96.81 92 MET A O 1
ATOM 739 N N . LEU A 1 93 ? -4.886 5.977 -8.856 1.00 96.56 93 LEU A N 1
ATOM 740 C CA . LEU A 1 93 ? -3.465 5.856 -8.553 1.00 96.56 93 LEU A CA 1
ATOM 741 C C . LEU A 1 93 ? -2.672 5.717 -9.848 1.00 96.56 93 LEU A C 1
ATOM 743 O O . LEU A 1 93 ? -3.177 5.152 -10.812 1.00 96.56 93 LEU A O 1
ATOM 747 N N . ALA A 1 94 ? -1.439 6.207 -9.829 1.00 97.31 94 ALA A N 1
ATOM 748 C CA . ALA A 1 94 ? -0.469 6.008 -10.891 1.00 97.31 94 ALA A CA 1
ATOM 749 C C . ALA A 1 94 ? 0.697 5.153 -10.389 1.00 97.31 94 ALA A C 1
ATOM 751 O O . ALA A 1 94 ? 1.108 5.254 -9.226 1.00 97.31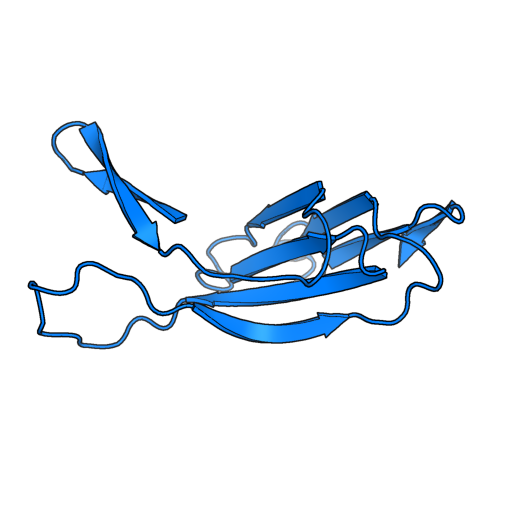 94 ALA A O 1
ATOM 752 N N . THR A 1 95 ? 1.253 4.340 -11.278 1.00 96.94 95 THR A N 1
ATOM 753 C CA . THR A 1 95 ? 2.467 3.553 -11.059 1.00 96.94 95 THR A CA 1
ATOM 754 C C . THR A 1 95 ? 3.499 3.871 -12.127 1.00 96.94 95 THR A C 1
ATOM 756 O O . THR A 1 95 ? 3.146 4.148 -13.270 1.00 96.94 95 THR A O 1
ATOM 759 N N . CYS A 1 96 ? 4.782 3.808 -11.778 1.00 96.88 96 CYS A N 1
ATOM 760 C CA . CYS A 1 96 ? 5.857 3.837 -12.765 1.00 96.88 96 CYS A CA 1
ATOM 761 C C . CYS A 1 96 ? 6.720 2.585 -12.645 1.00 96.88 96 CYS A C 1
ATOM 763 O O . CYS A 1 96 ? 6.975 2.088 -11.543 1.00 96.88 96 CYS A O 1
ATOM 765 N N . SER A 1 97 ? 7.150 2.061 -13.786 1.00 96.19 97 SER A N 1
ATOM 766 C CA . SER A 1 97 ? 7.969 0.858 -13.871 1.00 96.19 97 SER A CA 1
ATOM 767 C C . SER A 1 97 ? 9.361 1.140 -14.428 1.00 96.19 97 SER A C 1
ATOM 769 O O . SER A 1 97 ? 9.604 2.149 -15.085 1.00 96.19 97 SER A O 1
ATOM 771 N N . ALA A 1 98 ? 10.298 0.234 -14.143 1.00 94.81 98 ALA A N 1
ATOM 772 C CA . ALA A 1 98 ? 11.699 0.355 -14.554 1.00 94.81 98 ALA A CA 1
ATOM 773 C C . ALA A 1 98 ? 11.906 0.407 -16.083 1.00 94.81 98 ALA A C 1
ATOM 775 O O . ALA A 1 98 ? 12.933 0.897 -16.539 1.00 94.81 98 ALA A O 1
ATOM 776 N N . ASP A 1 99 ? 10.938 -0.071 -16.869 1.00 93.00 99 ASP A N 1
ATOM 777 C CA . ASP A 1 99 ? 10.885 0.064 -18.331 1.00 93.00 99 ASP A CA 1
ATOM 778 C C . ASP A 1 99 ? 10.456 1.468 -18.813 1.00 93.00 99 ASP A C 1
ATOM 780 O O . ASP A 1 99 ? 10.356 1.699 -20.017 1.00 93.00 99 ASP A O 1
ATOM 784 N N . GLY A 1 100 ? 10.218 2.412 -17.896 1.00 92.75 100 GLY A N 1
ATOM 785 C CA . GLY A 1 100 ? 9.846 3.793 -18.202 1.00 92.75 100 GLY A CA 1
ATOM 786 C C . GLY A 1 100 ? 8.357 4.001 -18.482 1.00 92.75 100 GLY A C 1
ATOM 787 O O . GLY A 1 100 ? 7.968 5.094 -18.892 1.00 92.75 100 GLY A O 1
ATOM 788 N N . VAL A 1 101 ? 7.513 2.988 -18.266 1.00 95.19 101 VAL A N 1
ATOM 789 C CA . VAL A 1 101 ? 6.065 3.095 -18.489 1.00 95.19 101 VAL A CA 1
ATOM 790 C C . VAL A 1 101 ? 5.359 3.613 -17.233 1.00 95.19 101 VAL A C 1
ATOM 792 O O . VAL A 1 101 ? 5.556 3.092 -16.134 1.00 95.19 101 VAL A O 1
ATOM 795 N N . VAL A 1 102 ? 4.494 4.616 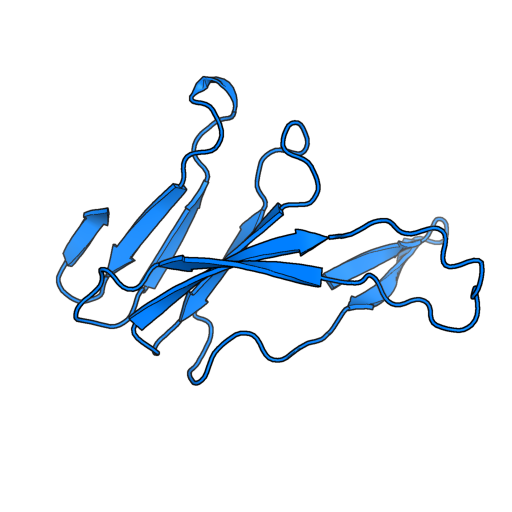-17.408 1.00 95.75 102 VAL A N 1
ATOM 796 C CA . VAL A 1 102 ? 3.554 5.089 -16.381 1.00 95.75 102 VAL A CA 1
ATOM 797 C C . VAL A 1 102 ? 2.159 4.566 -16.711 1.00 95.75 102 VAL A C 1
ATOM 799 O O . VAL A 1 102 ? 1.749 4.606 -17.871 1.00 95.75 102 VAL A O 1
ATOM 802 N N . ARG A 1 103 ? 1.455 4.056 -15.703 1.00 91.44 103 ARG A N 1
ATOM 803 C CA . ARG A 1 103 ? 0.069 3.578 -15.792 1.00 91.44 103 ARG A CA 1
ATOM 804 C C . ARG A 1 103 ? -0.766 4.231 -14.713 1.00 91.44 103 ARG A C 1
ATOM 806 O O . ARG A 1 103 ? -0.216 4.344 -13.594 1.00 91.44 103 ARG A O 1
#

pLDDT: mean 90.55, std 13.06, range [47.78, 98.31]

InterPro domains:
  IPR001680 WD40 repeat [PF00400] (11-49)
  IPR001680 WD40 repeat [PF00400] (70-103)
  IPR001680 WD40 repeat [SM00320] (9-50)
  IPR001680 WD40 repeat [SM00320] (65-103)
  IPR015943 WD40/YVTN repeat-like-containing domain superfamily [G3DSA:2.130.10.10] (1-103)
  IPR036322 WD40-repeat-containing domain superfamily [SSF50978] (1-103)
  IPR037363 Sec13/Seh1 family [PTHR11024] (1-103)

Secondary structure (DSSP, 8-state):
-EEE-TTS-EEE-------SS-EEEEEEPPGGG-SEEEEEETTS-EEEEEEE------TTT---EEEEEEEE---SS-EEEEEEPPGGG-S-EEEEETTS-B-

Foldseek 3Di:
DWDQDPVRDIDDQEDDDDDPADWQDKEFDDCVVPGKMWIFGQRQKIWIKHWDDDPCPVPVNSHTDIDTPDMDNPGPGGWNDKDFDPPVVPGDMWIAGPVGDID

Organism: NCBI:txid1970185

Sequence (103 aa):
VWDKGENGEWHCTASWKTHSGSVWRVTWAHPEFGQVLASCSFDRTAAVWEEIVGESNDKLRGQSHWVKRTTLVDSRTSVTDVKFAPKHMGLMLATCSADGVVR

Radius of gyration: 15.16 Å; chains: 1; bounding box: 27×27×44 Å